Protein AF-A0ABD7M687-F1 (afdb_monomer_lite)

pLDDT: mean 76.23, std 14.74, range [41.5, 94.12]

Radius of gyration: 14.13 Å; chains: 1; bounding box: 30×24×41 Å

Structure (mmCIF, N/CA/C/O backbone):
data_AF-A0ABD7M687-F1
#
_entry.id   AF-A0ABD7M687-F1
#
loop_
_atom_site.group_PDB
_atom_site.id
_atom_site.type_symbol
_atom_site.label_atom_id
_atom_site.label_alt_id
_atom_site.label_comp_id
_atom_site.label_asym_id
_atom_site.label_entity_id
_atom_site.label_seq_id
_atom_site.pdbx_PDB_ins_code
_atom_site.Cartn_x
_atom_site.Cartn_y
_atom_site.Cartn_z
_atom_site.occupancy
_atom_site.B_iso_or_equiv
_atom_site.auth_seq_id
_atom_site.auth_comp_id
_atom_site.auth_asym_id
_atom_site.auth_atom_id
_atom_site.pdbx_PDB_model_num
ATOM 1 N N . MET A 1 1 ? 16.959 -16.238 23.731 1.00 42.12 1 MET A N 1
ATOM 2 C CA . MET A 1 1 ? 16.458 -14.956 23.182 1.00 42.12 1 MET A CA 1
ATOM 3 C C . MET A 1 1 ? 15.209 -15.236 22.360 1.00 42.12 1 MET A C 1
ATOM 5 O O . MET A 1 1 ? 15.318 -15.851 21.306 1.00 42.12 1 MET A O 1
ATOM 9 N N . ALA A 1 2 ? 14.022 -14.882 22.858 1.00 51.41 2 ALA A N 1
ATOM 10 C CA . ALA A 1 2 ? 12.794 -15.030 22.081 1.00 51.41 2 ALA A CA 1
ATOM 11 C C . ALA A 1 2 ? 12.827 -14.036 20.911 1.00 51.41 2 ALA A C 1
ATOM 13 O O . ALA A 1 2 ? 13.061 -12.847 21.117 1.00 51.41 2 ALA A O 1
ATOM 14 N N . ARG A 1 3 ? 12.629 -14.516 19.679 1.00 55.19 3 ARG A N 1
ATOM 15 C CA . ARG A 1 3 ? 12.436 -13.638 18.521 1.00 55.19 3 ARG A CA 1
ATOM 16 C C . ARG A 1 3 ? 11.126 -12.882 18.747 1.00 55.19 3 ARG A C 1
ATOM 18 O O . ARG A 1 3 ? 10.058 -13.474 18.620 1.00 55.19 3 ARG A O 1
ATOM 25 N N . ALA A 1 4 ? 11.201 -11.611 19.132 1.00 61.81 4 ALA A N 1
ATOM 26 C CA . ALA A 1 4 ? 10.026 -10.755 19.233 1.00 61.81 4 ALA A CA 1
ATOM 27 C C . ALA A 1 4 ? 9.482 -10.515 17.816 1.00 61.81 4 ALA A C 1
ATOM 29 O O . ALA A 1 4 ? 10.021 -9.716 17.056 1.00 61.81 4 ALA A O 1
ATOM 30 N N . GLY A 1 5 ? 8.464 -11.283 17.429 1.00 64.81 5 GLY A N 1
ATOM 31 C CA . GLY A 1 5 ? 7.743 -11.107 16.174 1.00 64.81 5 GLY A CA 1
ATOM 32 C C . GLY A 1 5 ? 6.480 -10.288 16.406 1.00 64.81 5 GLY A C 1
ATOM 33 O O . GLY A 1 5 ? 5.694 -10.605 17.297 1.00 64.81 5 GLY A O 1
ATOM 34 N N . VAL A 1 6 ? 6.262 -9.252 15.599 1.00 72.31 6 VAL A N 1
ATOM 35 C CA . VAL A 1 6 ? 5.007 -8.490 15.617 1.00 72.31 6 VAL A CA 1
ATOM 36 C C . VAL A 1 6 ? 4.014 -9.174 14.680 1.00 72.31 6 VAL A C 1
ATOM 38 O O . VAL A 1 6 ? 4.299 -9.363 13.498 1.00 72.31 6 VAL A O 1
ATOM 41 N N . ARG A 1 7 ? 2.836 -9.552 15.193 1.00 78.56 7 ARG A N 1
ATOM 42 C CA . ARG A 1 7 ? 1.730 -10.029 14.351 1.00 78.56 7 ARG A CA 1
ATOM 43 C C . ARG A 1 7 ? 0.973 -8.831 13.796 1.00 78.56 7 ARG A C 1
ATOM 45 O O . ARG A 1 7 ? 0.427 -8.038 14.557 1.00 78.56 7 ARG A O 1
ATOM 52 N N . VAL A 1 8 ? 0.921 -8.733 12.475 1.00 81.12 8 VAL A N 1
ATOM 53 C CA . VAL A 1 8 ? 0.218 -7.664 11.765 1.00 81.12 8 VAL A CA 1
ATOM 54 C C . VAL A 1 8 ? -0.842 -8.302 10.870 1.00 81.12 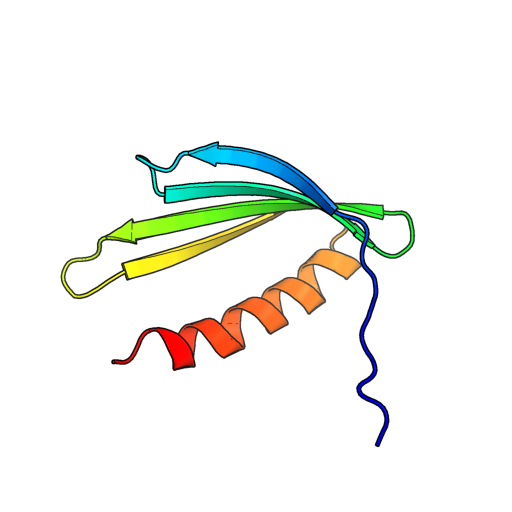8 VAL A C 1
ATOM 56 O O . VAL A 1 8 ? -0.480 -9.038 9.953 1.00 81.12 8 VAL A O 1
ATOM 59 N N . PRO A 1 9 ? -2.143 -8.058 11.110 1.00 87.12 9 PRO A N 1
ATOM 60 C CA . PRO A 1 9 ? -3.184 -8.439 10.168 1.00 87.12 9 PRO A CA 1
ATOM 61 C C . PRO A 1 9 ? -2.958 -7.737 8.832 1.00 87.12 9 PRO A C 1
ATOM 63 O O . PRO A 1 9 ? -2.804 -6.515 8.787 1.00 87.12 9 PRO A O 1
ATOM 66 N N . PHE A 1 10 ? -2.967 -8.496 7.743 1.00 86.06 10 PHE A N 1
ATOM 67 C CA . PHE A 1 10 ? -2.833 -7.950 6.400 1.00 86.06 10 PHE A CA 1
ATOM 68 C C . PHE A 1 10 ? -3.797 -8.629 5.432 1.00 86.06 10 PHE A C 1
ATOM 70 O O . PHE A 1 10 ? -4.243 -9.755 5.654 1.00 86.06 10 PHE A O 1
ATOM 77 N N . ARG A 1 11 ? -4.121 -7.924 4.351 1.00 92.31 11 ARG A N 1
ATOM 78 C CA . ARG A 1 11 ? -4.920 -8.414 3.233 1.00 92.31 11 ARG A CA 1
ATOM 79 C C . ARG A 1 11 ? -4.231 -8.023 1.937 1.00 92.31 11 ARG A C 1
ATOM 81 O O . ARG A 1 11 ? -3.908 -6.856 1.748 1.00 92.31 11 ARG A O 1
ATOM 88 N N . ILE A 1 12 ? -4.037 -8.994 1.054 1.00 92.00 12 ILE A N 1
ATOM 89 C CA . ILE A 1 12 ? -3.579 -8.738 -0.311 1.00 92.00 12 ILE A CA 1
ATOM 90 C C . ILE A 1 12 ? -4.744 -8.102 -1.074 1.00 92.00 12 ILE A C 1
ATOM 92 O O . ILE A 1 12 ? -5.844 -8.654 -1.103 1.00 92.00 12 ILE A O 1
ATOM 96 N N . ASP A 1 13 ? -4.509 -6.921 -1.634 1.00 94.00 13 ASP A N 1
ATOM 97 C CA . ASP A 1 13 ? -5.498 -6.160 -2.394 1.00 94.00 13 ASP A CA 1
ATOM 98 C C . ASP A 1 13 ? -5.427 -6.497 -3.880 1.00 94.00 13 ASP A C 1
ATOM 100 O O . ASP A 1 13 ? -6.453 -6.766 -4.499 1.00 94.00 13 ASP A O 1
ATOM 104 N N . ALA A 1 14 ? -4.218 -6.513 -4.441 1.00 92.62 14 ALA A N 1
ATOM 105 C CA . ALA A 1 14 ? -3.996 -6.800 -5.850 1.00 92.62 14 ALA A CA 1
ATOM 106 C C . ALA A 1 14 ? -2.634 -7.457 -6.082 1.00 92.62 14 ALA A C 1
ATOM 108 O O . ALA A 1 14 ? -1.657 -7.175 -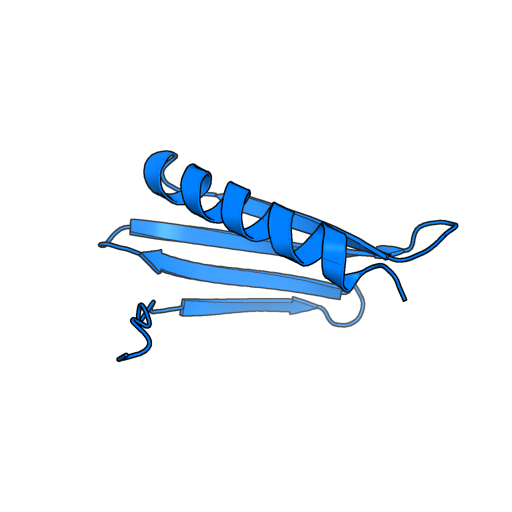5.386 1.00 92.62 14 ALA A O 1
ATOM 109 N N . VAL A 1 15 ? -2.574 -8.318 -7.098 1.00 94.12 15 VAL A N 1
ATOM 110 C CA . VAL A 1 15 ? -1.339 -8.938 -7.585 1.00 94.12 15 VAL A CA 1
ATOM 111 C C . VAL A 1 15 ? -1.365 -8.927 -9.106 1.00 94.12 15 VAL A C 1
ATOM 113 O O . VAL A 1 15 ? -2.158 -9.646 -9.711 1.00 94.12 15 VAL A O 1
ATOM 116 N N . ASP A 1 16 ? -0.469 -8.164 -9.727 1.00 90.69 16 ASP A N 1
ATOM 117 C CA . ASP A 1 16 ? -0.229 -8.226 -11.167 1.00 90.69 16 ASP A CA 1
ATOM 118 C C . ASP A 1 16 ? 1.164 -8.803 -11.421 1.00 90.69 16 ASP A C 1
ATOM 120 O O . ASP A 1 16 ? 2.200 -8.153 -11.271 1.00 90.69 16 ASP A O 1
ATOM 124 N N . ARG A 1 17 ? 1.186 -10.064 -11.851 1.00 87.19 17 ARG A N 1
ATOM 125 C CA . ARG A 1 17 ? 2.432 -10.769 -12.165 1.00 87.19 17 ARG A CA 1
ATOM 126 C C . ARG A 1 17 ? 3.127 -10.230 -13.413 1.00 87.19 17 ARG A C 1
ATOM 128 O O . ARG A 1 17 ? 4.349 -10.311 -13.493 1.00 87.19 17 ARG A O 1
ATOM 135 N N . ARG A 1 18 ? 2.378 -9.708 -14.391 1.00 89.81 18 ARG A N 1
ATOM 136 C CA . ARG A 1 18 ? 2.949 -9.206 -15.651 1.00 89.81 18 ARG A CA 1
ATOM 137 C C . ARG A 1 18 ? 3.628 -7.863 -15.417 1.00 89.81 18 ARG A C 1
ATOM 139 O O . ARG A 1 18 ? 4.755 -7.670 -15.868 1.00 89.81 18 ARG A O 1
ATOM 146 N N . ARG A 1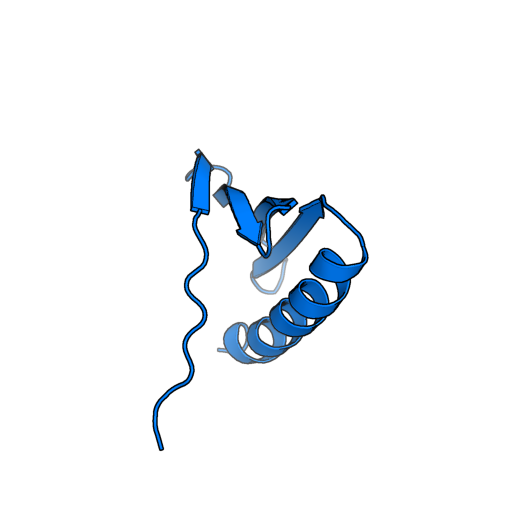 19 ? 2.968 -6.976 -14.668 1.00 86.62 19 ARG A N 1
ATOM 147 C CA . ARG A 1 19 ? 3.516 -5.675 -14.259 1.00 86.62 19 ARG A CA 1
ATOM 148 C C . ARG A 1 19 ? 4.482 -5.769 -13.082 1.00 86.62 19 ARG A C 1
ATOM 150 O O . ARG A 1 19 ? 5.198 -4.809 -12.838 1.00 86.62 19 ARG A O 1
ATOM 157 N N . ARG A 1 20 ? 4.540 -6.924 -12.404 1.00 88.75 20 ARG A N 1
ATOM 158 C CA . ARG A 1 20 ? 5.337 -7.151 -11.185 1.00 88.75 20 ARG A CA 1
ATOM 159 C C . ARG A 1 20 ? 4.986 -6.107 -10.133 1.00 88.75 20 ARG A C 1
ATOM 161 O O . ARG A 1 20 ? 5.861 -5.436 -9.590 1.00 88.75 20 ARG A O 1
ATOM 168 N N . THR A 1 21 ? 3.686 -5.953 -9.911 1.00 88.38 21 THR A N 1
ATOM 169 C CA . THR A 1 21 ? 3.146 -5.048 -8.907 1.00 88.38 21 THR A CA 1
ATOM 170 C C . THR A 1 21 ? 2.270 -5.802 -7.923 1.00 88.38 21 THR A C 1
ATOM 172 O O . THR A 1 21 ? 1.581 -6.771 -8.260 1.00 88.38 21 THR A O 1
ATOM 175 N N . TRP A 1 22 ? 2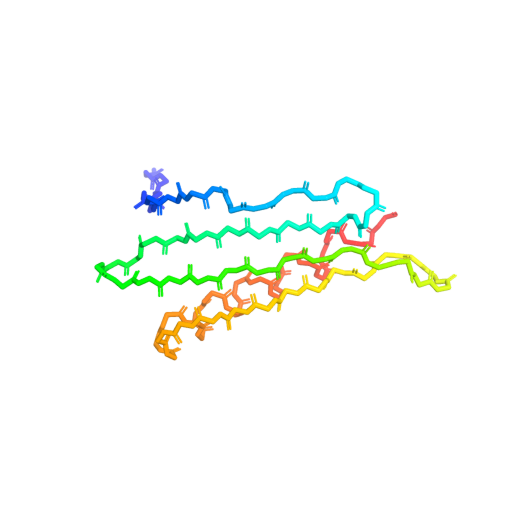.308 -5.349 -6.679 1.00 92.44 22 TRP A N 1
ATOM 176 C CA . TRP A 1 22 ? 1.553 -5.913 -5.574 1.00 92.44 22 TRP A CA 1
ATOM 177 C C . TRP A 1 22 ? 1.002 -4.779 -4.734 1.00 92.44 22 TRP A C 1
ATOM 179 O O . TRP A 1 22 ? 1.727 -3.845 -4.407 1.00 92.44 22 TRP A O 1
ATOM 189 N N . ALA A 1 23 ? -0.260 -4.887 -4.349 1.00 90.31 23 ALA A N 1
ATOM 190 C CA . ALA A 1 23 ? -0.869 -3.990 -3.387 1.00 90.31 23 ALA A CA 1
ATOM 191 C C . ALA A 1 23 ? -1.398 -4.802 -2.211 1.00 90.31 23 ALA A C 1
ATOM 193 O O . ALA A 1 23 ? -2.003 -5.865 -2.394 1.00 90.31 23 ALA A O 1
ATOM 194 N N . TRP A 1 24 ? -1.184 -4.310 -0.998 1.00 92.69 24 TRP A N 1
ATOM 195 C CA . TRP A 1 24 ? -1.762 -4.903 0.198 1.00 92.69 24 TRP A CA 1
ATOM 196 C C . TRP A 1 24 ? -2.043 -3.858 1.268 1.00 92.69 24 TRP A C 1
ATOM 198 O O . TRP A 1 24 ? -1.383 -2.827 1.385 1.00 92.69 24 TRP A O 1
ATOM 208 N N . THR A 1 25 ? -3.017 -4.176 2.106 1.00 90.00 25 THR A N 1
ATOM 209 C CA . THR A 1 25 ? -3.404 -3.378 3.257 1.00 90.00 25 THR A CA 1
ATOM 210 C C . THR A 1 25 ? -2.974 -4.114 4.517 1.00 90.00 25 THR A C 1
ATOM 212 O O . THR A 1 25 ? -3.369 -5.258 4.734 1.00 90.00 25 THR A O 1
ATOM 215 N N . ALA A 1 26 ? -2.237 -3.447 5.395 1.00 88.12 26 ALA A N 1
ATOM 216 C CA . ALA A 1 26 ? -1.924 -3.913 6.739 1.00 88.12 26 ALA A CA 1
ATOM 217 C C . ALA A 1 26 ? -2.697 -3.100 7.790 1.00 88.12 26 ALA A C 1
ATOM 219 O O . ALA A 1 26 ? -3.025 -1.931 7.578 1.00 88.12 26 ALA A O 1
ATOM 220 N N . ARG A 1 27 ? -2.991 -3.709 8.941 1.00 85.31 27 ARG A N 1
ATOM 221 C CA . ARG A 1 27 ? -3.525 -3.010 10.115 1.00 85.31 27 ARG A CA 1
ATOM 222 C C . ARG A 1 27 ? -2.510 -3.044 11.244 1.00 85.31 27 ARG A C 1
ATOM 224 O O . ARG A 1 27 ? -2.225 -4.106 11.784 1.00 85.31 27 ARG A O 1
ATOM 231 N N . VAL A 1 28 ? -1.991 -1.883 11.620 1.00 80.06 28 VAL A N 1
ATOM 232 C CA . VAL A 1 28 ? -0.987 -1.747 12.682 1.00 80.06 28 VAL A CA 1
ATOM 233 C C . VAL A 1 28 ? -1.550 -0.819 13.745 1.00 80.06 28 VAL A C 1
ATOM 235 O O . VAL A 1 28 ? -1.965 0.291 13.427 1.00 80.06 28 VAL A O 1
ATOM 238 N N . ALA A 1 29 ? -1.599 -1.288 14.995 1.00 78.50 29 ALA A N 1
ATOM 239 C CA . ALA A 1 29 ? -2.109 -0.513 16.131 1.00 78.50 29 ALA A CA 1
ATOM 240 C C . ALA A 1 29 ? -3.485 0.148 15.866 1.00 78.50 29 ALA A C 1
ATOM 242 O O . ALA A 1 29 ? -3.712 1.302 16.208 1.00 78.50 29 ALA A O 1
ATOM 243 N N . GLY A 1 30 ? -4.399 -0.574 15.203 1.00 81.56 30 GLY A N 1
ATOM 244 C CA . GLY A 1 30 ? -5.750 -0.092 14.880 1.00 81.56 30 GLY A CA 1
ATOM 245 C C . GLY A 1 30 ? -5.854 0.785 13.626 1.00 81.56 30 GLY A C 1
ATOM 246 O O . GLY A 1 30 ? -6.955 0.979 13.116 1.00 81.56 30 GLY A O 1
ATOM 247 N N . ALA A 1 31 ? -4.738 1.246 13.065 1.00 84.44 31 ALA A N 1
ATOM 248 C CA . ALA A 1 31 ? -4.735 2.054 11.853 1.00 84.44 31 ALA A CA 1
ATOM 249 C C . ALA A 1 31 ? -4.506 1.221 10.589 1.00 84.44 31 ALA A C 1
ATOM 251 O O . ALA A 1 31 ? -3.827 0.191 10.601 1.00 84.44 31 ALA A O 1
ATOM 252 N N . ARG A 1 32 ? -5.062 1.703 9.474 1.00 86.50 32 ARG A N 1
ATOM 253 C CA . ARG A 1 32 ? -4.877 1.128 8.140 1.00 86.50 32 ARG A CA 1
ATOM 254 C C . ARG A 1 32 ? -3.620 1.705 7.488 1.00 86.50 32 ARG A C 1
ATOM 256 O O . ARG A 1 32 ? -3.453 2.920 7.439 1.00 86.50 32 ARG A O 1
ATOM 263 N N . LEU A 1 33 ? -2.787 0.825 6.948 1.00 87.00 33 LEU A N 1
ATOM 264 C CA . LEU A 1 33 ? -1.639 1.154 6.114 1.00 87.00 33 LEU A CA 1
ATOM 265 C C . LEU A 1 33 ? -1.828 0.465 4.763 1.00 87.00 33 LEU A C 1
ATOM 267 O O . LEU A 1 33 ? -1.990 -0.753 4.720 1.00 87.00 33 LEU A O 1
ATOM 271 N N . SER A 1 34 ? -1.825 1.230 3.681 1.00 88.75 34 SER A N 1
ATOM 272 C CA . SER A 1 34 ? -1.828 0.705 2.316 1.00 88.75 34 SER A CA 1
ATOM 273 C C . SER A 1 34 ? -0.408 0.727 1.768 1.00 88.75 34 SER A C 1
ATOM 275 O O . SER A 1 34 ? 0.329 1.694 1.974 1.00 88.75 34 SER A O 1
ATOM 277 N N . LEU A 1 35 ? -0.024 -0.356 1.106 1.00 89.88 35 LEU A N 1
ATOM 278 C CA . LEU A 1 35 ? 1.297 -0.551 0.538 1.00 89.88 35 LEU A CA 1
ATOM 279 C C . LEU A 1 35 ? 1.148 -0.960 -0.919 1.00 89.88 35 LEU A C 1
ATOM 281 O O . LEU A 1 35 ? 0.397 -1.885 -1.225 1.00 89.88 35 LEU A O 1
ATOM 285 N N . GLU A 1 36 ? 1.902 -0.304 -1.789 1.00 89.69 36 GLU A N 1
ATOM 286 C CA . GLU A 1 36 ? 2.036 -0.667 -3.195 1.00 89.69 36 GLU A CA 1
ATOM 287 C C . GLU A 1 36 ? 3.511 -0.890 -3.501 1.00 89.69 36 GLU A C 1
ATOM 289 O O .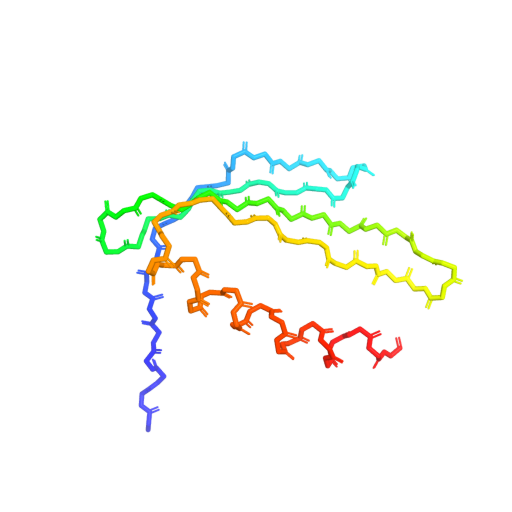 GLU A 1 36 ? 4.352 -0.034 -3.230 1.00 89.69 36 GLU A O 1
ATOM 294 N N . HIS A 1 37 ? 3.825 -2.059 -4.037 1.00 88.19 37 HIS A N 1
ATOM 295 C CA . HIS A 1 37 ? 5.170 -2.482 -4.377 1.00 88.19 37 HIS A CA 1
ATOM 296 C C . HIS A 1 37 ? 5.262 -2.737 -5.875 1.00 88.19 37 HIS A C 1
ATOM 298 O O . HIS A 1 37 ? 4.403 -3.420 -6.436 1.00 88.19 37 HIS A O 1
ATOM 304 N N . ASP A 1 38 ? 6.321 -2.243 -6.506 1.00 87.38 38 ASP A N 1
ATOM 305 C CA . ASP A 1 38 ? 6.625 -2.499 -7.908 1.00 87.38 38 ASP A CA 1
ATOM 306 C C . ASP A 1 38 ? 8.077 -2.941 -8.091 1.00 87.38 38 ASP A C 1
ATOM 308 O O . ASP A 1 38 ? 8.976 -2.565 -7.333 1.00 87.38 38 ASP A O 1
ATOM 312 N N . LEU A 1 39 ? 8.298 -3.754 -9.121 1.00 86.69 39 LEU A N 1
ATOM 313 C CA . LEU A 1 39 ? 9.632 -4.091 -9.597 1.00 86.69 39 LEU A CA 1
ATOM 314 C C . LEU A 1 39 ? 9.780 -3.657 -11.052 1.00 86.69 39 LEU A C 1
ATOM 316 O O . LEU A 1 39 ? 9.247 -4.287 -11.968 1.00 86.69 39 LEU A O 1
ATOM 320 N N . SER A 1 40 ? 10.568 -2.608 -11.264 1.00 84.75 40 SER A N 1
ATOM 321 C CA . SER A 1 40 ? 10.901 -2.077 -12.584 1.00 84.75 40 SER A CA 1
ATOM 322 C C . SER A 1 40 ? 12.289 -2.545 -13.026 1.00 84.75 40 SER A C 1
ATOM 324 O O . SER A 1 40 ? 13.229 -2.610 -12.235 1.00 84.75 40 SER A O 1
ATOM 326 N N . ARG A 1 41 ? 12.439 -2.904 -14.307 1.00 84.56 41 ARG A N 1
ATOM 327 C CA . ARG A 1 41 ? 13.765 -3.167 -14.891 1.00 84.56 41 ARG A CA 1
ATOM 328 C C . ARG A 1 41 ? 14.517 -1.852 -15.073 1.00 84.56 41 ARG A C 1
ATOM 330 O O . ARG A 1 41 ? 13.917 -0.855 -15.463 1.00 84.56 41 ARG A O 1
ATOM 337 N N . THR A 1 42 ? 15.819 -1.883 -14.835 1.00 84.62 42 THR A N 1
ATOM 338 C CA . THR A 1 42 ? 16.753 -0.798 -15.147 1.00 84.62 42 THR A CA 1
ATOM 339 C C . THR A 1 42 ? 17.898 -1.349 -15.992 1.00 84.62 42 THR A C 1
ATOM 341 O O . THR A 1 42 ? 18.100 -2.564 -16.033 1.00 84.62 42 THR A O 1
ATOM 344 N N . ASP A 1 43 ? 18.664 -0.475 -16.649 1.00 82.06 43 ASP A N 1
ATOM 345 C CA . ASP A 1 43 ? 19.745 -0.876 -17.568 1.00 82.06 43 ASP A CA 1
ATOM 346 C C . ASP A 1 43 ? 20.816 -1.768 -16.912 1.00 82.06 43 ASP A C 1
ATOM 348 O O . ASP A 1 43 ? 21.479 -2.546 -17.591 1.00 82.06 43 ASP A O 1
ATOM 352 N N . GLY A 1 44 ? 20.949 -1.703 -15.582 1.00 82.12 44 GLY A N 1
ATOM 353 C CA . GLY A 1 44 ? 21.898 -2.494 -14.795 1.00 82.12 44 GLY A CA 1
ATOM 354 C C . GLY A 1 44 ? 21.267 -3.398 -13.735 1.00 82.12 44 GLY A C 1
ATOM 355 O O . GLY A 1 44 ? 21.983 -3.851 -12.846 1.00 82.12 44 GLY A O 1
ATOM 356 N N . GLY A 1 45 ? 19.947 -3.634 -13.754 1.00 82.19 45 GLY A N 1
ATOM 357 C CA . GLY A 1 45 ? 19.317 -4.488 -12.743 1.00 82.19 45 GLY A CA 1
ATOM 358 C C . GLY A 1 45 ? 17.804 -4.337 -12.588 1.00 82.19 45 GLY A C 1
ATOM 359 O O . GLY A 1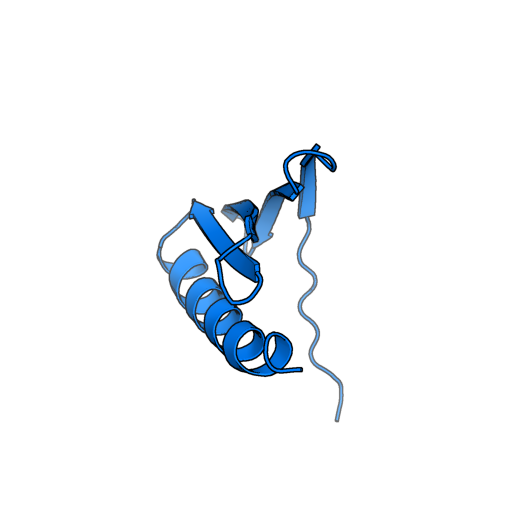 45 ? 17.047 -4.211 -13.552 1.00 82.19 45 GLY A O 1
ATOM 360 N N . THR A 1 46 ? 17.343 -4.434 -11.341 1.00 81.19 46 THR A N 1
ATOM 361 C CA . THR A 1 46 ? 15.928 -4.295 -10.972 1.00 81.19 46 THR A CA 1
ATOM 362 C C . THR A 1 46 ? 15.796 -3.266 -9.860 1.00 81.19 46 THR A C 1
ATOM 364 O O . THR A 1 46 ? 16.461 -3.365 -8.830 1.00 81.19 46 THR A O 1
ATOM 367 N N . ARG A 1 47 ? 14.921 -2.282 -10.059 1.00 82.88 47 ARG A N 1
ATOM 368 C CA . ARG A 1 47 ? 14.536 -1.293 -9.057 1.00 82.88 47 ARG A CA 1
ATOM 369 C C . ARG A 1 47 ? 13.285 -1.771 -8.333 1.00 82.88 47 ARG A C 1
ATOM 371 O O . ARG A 1 47 ? 12.273 -2.064 -8.959 1.00 82.88 47 ARG A O 1
ATOM 378 N N . ALA A 1 48 ? 13.371 -1.810 -7.010 1.00 82.44 48 ALA A N 1
ATOM 379 C CA . ALA A 1 48 ? 12.247 -2.040 -6.115 1.00 82.44 48 ALA A CA 1
ATOM 380 C C . ALA A 1 48 ? 11.645 -0.698 -5.683 1.00 82.44 48 ALA A C 1
ATOM 382 O O . ALA A 1 48 ? 12.308 0.088 -5.003 1.00 82.44 48 ALA A O 1
ATOM 383 N N . GLY A 1 49 ? 10.409 -0.429 -6.099 1.00 83.06 49 GLY A N 1
ATOM 384 C CA . GLY A 1 49 ? 9.619 0.714 -5.655 1.00 83.06 49 GLY A CA 1
ATOM 385 C C . GLY A 1 49 ? 8.659 0.315 -4.540 1.00 83.06 49 GLY A C 1
ATOM 386 O O . GLY A 1 49 ? 8.151 -0.803 -4.504 1.00 83.06 49 GLY A O 1
ATOM 387 N N . LEU A 1 50 ? 8.452 1.207 -3.575 1.00 84.69 50 LEU A N 1
ATOM 388 C CA . LEU A 1 50 ? 7.487 1.005 -2.503 1.00 84.69 50 LEU A CA 1
ATOM 389 C C . LEU A 1 50 ? 6.814 2.333 -2.171 1.00 84.69 50 LEU A C 1
ATOM 391 O O . LEU A 1 50 ? 7.477 3.286 -1.757 1.00 84.69 50 LEU A O 1
ATOM 395 N N . THR A 1 51 ? 5.496 2.350 -2.297 1.00 85.81 51 THR A N 1
ATOM 396 C CA . THR A 1 51 ? 4.630 3.457 -1.909 1.00 85.81 51 THR A CA 1
ATOM 397 C C . THR A 1 51 ? 3.857 3.057 -0.662 1.00 85.81 51 THR A C 1
ATOM 399 O O . THR A 1 51 ? 3.263 1.982 -0.595 1.00 85.81 51 THR A O 1
ATOM 402 N N . LEU A 1 52 ? 3.885 3.923 0.348 1.00 84.94 52 LEU A N 1
ATOM 403 C CA . LEU A 1 52 ? 3.227 3.724 1.636 1.00 84.94 52 LEU A CA 1
ATOM 404 C C . LEU A 1 52 ? 2.216 4.842 1.851 1.00 84.94 52 LEU A C 1
ATOM 406 O O . LEU A 1 52 ? 2.571 6.019 1.806 1.00 84.94 52 LEU A O 1
ATOM 410 N N . THR A 1 53 ? 0.970 4.483 2.138 1.00 85.69 53 THR A N 1
ATOM 411 C CA . THR A 1 53 ? -0.099 5.444 2.418 1.00 85.69 53 THR A CA 1
ATOM 412 C C . THR A 1 53 ? -0.765 5.095 3.739 1.00 85.69 53 THR A C 1
ATOM 414 O O . THR A 1 53 ? -1.299 4.002 3.919 1.00 85.69 53 THR A O 1
ATOM 417 N N . GLY A 1 54 ? -0.734 6.025 4.687 1.00 83.19 54 GLY A N 1
ATOM 418 C CA . GLY A 1 54 ? -1.304 5.841 6.017 1.00 83.19 54 GLY A CA 1
ATOM 419 C C . GLY A 1 54 ? -0.835 6.930 6.980 1.00 83.19 54 GLY A C 1
ATOM 420 O O . GLY A 1 54 ? -0.198 7.896 6.552 1.00 83.19 54 GLY A O 1
ATOM 421 N N . PRO A 1 55 ? -1.126 6.790 8.284 1.00 79.75 55 PRO A N 1
ATOM 422 C CA . PRO A 1 55 ? -0.673 7.747 9.285 1.00 79.75 55 PRO A CA 1
ATOM 423 C C . PRO A 1 55 ? 0.853 7.882 9.277 1.00 79.75 55 PRO A C 1
ATOM 425 O O . PRO A 1 55 ? 1.567 6.878 9.334 1.00 79.75 55 PRO A O 1
ATOM 428 N N . ALA A 1 56 ? 1.355 9.120 9.253 1.00 68.06 56 ALA A N 1
ATOM 429 C CA . ALA A 1 56 ? 2.787 9.415 9.131 1.00 68.06 56 ALA A CA 1
ATOM 430 C C . ALA A 1 56 ? 3.648 8.698 10.191 1.00 68.06 56 ALA A C 1
ATOM 432 O O . ALA A 1 56 ? 4.734 8.212 9.879 1.00 68.06 56 ALA A O 1
ATOM 433 N N . LEU A 1 57 ? 3.122 8.548 11.413 1.00 66.69 57 LEU A N 1
ATOM 434 C CA . LEU A 1 57 ? 3.781 7.859 12.529 1.00 66.69 57 LEU A CA 1
ATOM 435 C C . LEU A 1 57 ? 4.031 6.360 12.267 1.00 66.69 57 LEU A C 1
ATOM 437 O O . LEU A 1 57 ? 4.941 5.779 12.847 1.00 66.69 57 LEU A O 1
ATOM 441 N N . LEU A 1 58 ? 3.233 5.731 11.399 1.00 67.06 58 LEU A N 1
ATOM 442 C CA . LEU A 1 58 ? 3.389 4.328 10.995 1.00 67.06 58 LEU A CA 1
ATOM 443 C C . LEU A 1 58 ? 4.197 4.191 9.703 1.00 67.06 58 LEU A C 1
ATOM 445 O O . LEU A 1 58 ? 4.966 3.243 9.549 1.00 67.06 58 LEU A O 1
ATOM 449 N N . VAL A 1 59 ? 4.052 5.155 8.791 1.00 65.19 59 VAL A N 1
ATOM 450 C CA . VAL A 1 59 ? 4.787 5.194 7.521 1.00 65.19 59 VAL A CA 1
ATOM 451 C C . VAL A 1 59 ? 6.284 5.413 7.754 1.00 65.19 59 VAL A C 1
ATOM 453 O O . VAL A 1 59 ? 7.095 4.708 7.160 1.00 65.19 59 VAL A O 1
ATOM 456 N N . ALA A 1 60 ? 6.666 6.336 8.643 1.00 61.78 60 ALA A N 1
ATOM 457 C CA . ALA A 1 60 ? 8.064 6.680 8.906 1.00 61.78 60 ALA A CA 1
ATOM 458 C C . ALA A 1 60 ? 8.935 5.490 9.376 1.00 61.78 60 ALA A C 1
ATOM 460 O O . ALA A 1 60 ? 9.967 5.238 8.746 1.00 61.78 60 ALA A O 1
ATOM 461 N N . PRO A 1 61 ? 8.551 4.708 10.407 1.00 65.00 61 PRO A N 1
ATOM 462 C CA . PRO A 1 61 ? 9.357 3.568 10.843 1.00 65.00 61 PRO A CA 1
ATOM 463 C C . PRO A 1 61 ? 9.410 2.446 9.796 1.00 65.00 61 PRO A C 1
ATOM 465 O O . PRO A 1 61 ? 10.464 1.836 9.609 1.00 65.00 61 PRO A O 1
ATOM 468 N N . TYR A 1 62 ? 8.316 2.197 9.066 1.00 65.44 62 TYR A N 1
ATOM 469 C CA . TYR A 1 62 ? 8.296 1.167 8.024 1.00 65.44 62 TYR A CA 1
ATOM 470 C C . TYR A 1 62 ? 9.152 1.559 6.808 1.00 65.44 62 TYR A C 1
ATOM 472 O O . TYR A 1 62 ? 9.907 0.732 6.299 1.00 65.44 62 TYR A O 1
ATOM 480 N N . ALA A 1 63 ? 9.124 2.833 6.398 1.00 60.72 63 ALA A N 1
ATOM 481 C CA . ALA A 1 63 ? 9.937 3.351 5.295 1.00 60.72 63 ALA A CA 1
ATOM 482 C C . ALA A 1 63 ? 11.449 3.193 5.553 1.00 60.72 63 ALA A C 1
ATOM 484 O O . ALA A 1 63 ? 12.202 2.812 4.650 1.00 60.72 63 ALA A O 1
ATOM 485 N N . VAL A 1 64 ? 11.898 3.422 6.793 1.00 59.41 64 VAL A N 1
ATOM 486 C CA . VAL A 1 64 ? 13.295 3.195 7.205 1.00 59.41 64 VAL A CA 1
ATOM 487 C C . VAL A 1 64 ? 13.649 1.708 7.121 1.00 59.41 64 VAL A C 1
ATOM 489 O O . VAL A 1 64 ? 14.675 1.349 6.539 1.00 59.41 64 VAL A O 1
ATOM 492 N N . PHE A 1 65 ? 12.765 0.838 7.617 1.00 59.62 65 PHE A N 1
ATOM 493 C CA . PHE A 1 65 ? 12.950 -0.613 7.565 1.00 59.62 65 PHE A CA 1
ATOM 494 C C . PHE A 1 65 ? 12.990 -1.175 6.144 1.00 59.62 65 PHE A C 1
ATOM 496 O O . PHE A 1 65 ? 13.671 -2.165 5.909 1.00 59.62 65 PHE A O 1
ATOM 503 N N . THR A 1 66 ? 12.306 -0.555 5.185 1.00 59.28 66 THR A N 1
ATOM 504 C CA . THR A 1 66 ? 12.292 -1.030 3.793 1.00 59.28 66 THR A CA 1
ATOM 505 C C . THR A 1 66 ? 13.522 -0.610 2.997 1.00 59.28 66 THR A C 1
ATOM 507 O O . THR A 1 66 ? 13.926 -1.321 2.084 1.00 59.28 66 THR A O 1
ATOM 510 N N . ARG A 1 67 ? 14.182 0.499 3.356 1.00 58.66 67 ARG A N 1
ATOM 511 C CA . ARG A 1 67 ? 15.394 0.962 2.655 1.00 58.66 67 ARG A CA 1
ATOM 512 C C . ARG A 1 67 ? 16.624 0.102 2.953 1.00 58.66 67 ARG A C 1
ATOM 514 O O . ARG A 1 67 ? 17.487 -0.053 2.094 1.00 58.66 67 ARG A O 1
ATOM 521 N N . TRP A 1 68 ? 16.706 -0.459 4.157 1.00 51.62 68 TRP A N 1
ATOM 522 C CA . TRP A 1 68 ? 17.915 -1.128 4.648 1.00 51.62 68 TRP A CA 1
ATOM 523 C C . TRP A 1 68 ? 18.185 -2.512 4.017 1.00 51.62 68 TRP A C 1
ATOM 525 O O . TRP A 1 68 ? 19.317 -2.766 3.601 1.00 51.62 68 TRP A O 1
ATOM 535 N N . PRO A 1 69 ? 17.185 -3.402 3.863 1.00 54.09 69 PRO A N 1
ATOM 536 C CA . PRO A 1 69 ? 17.376 -4.702 3.221 1.00 54.09 69 PRO A CA 1
ATOM 537 C C . PRO A 1 69 ? 17.536 -4.598 1.700 1.00 54.09 69 PRO A C 1
ATOM 539 O O . PRO A 1 69 ? 18.294 -5.370 1.118 1.00 54.09 69 PRO A O 1
ATOM 542 N N . LEU A 1 70 ? 16.870 -3.632 1.051 1.00 53.44 70 LEU A N 1
ATOM 543 C CA . LEU A 1 70 ? 16.901 -3.483 -0.411 1.00 53.44 70 LEU A CA 1
ATOM 544 C C . LEU A 1 70 ? 18.300 -3.132 -0.937 1.00 53.44 70 LEU A C 1
ATOM 546 O O . LEU A 1 70 ? 18.704 -3.652 -1.973 1.00 53.44 70 LEU A O 1
ATOM 550 N N . HIS A 1 71 ? 19.084 -2.347 -0.191 1.00 53.03 71 HIS A N 1
ATOM 551 C CA . HIS A 1 71 ? 20.477 -2.060 -0.555 1.00 53.03 71 HIS A CA 1
ATOM 552 C C . HIS A 1 71 ? 21.409 -3.276 -0.463 1.00 53.03 71 HIS A C 1
ATOM 554 O O . HIS A 1 71 ? 22.456 -3.282 -1.104 1.00 53.03 71 HIS A O 1
ATOM 560 N N . ARG A 1 72 ? 21.058 -4.298 0.329 1.00 52.16 72 ARG A N 1
ATOM 561 C CA . ARG A 1 72 ? 21.901 -5.487 0.535 1.00 52.16 72 ARG A CA 1
ATOM 562 C C . ARG A 1 72 ? 21.460 -6.714 -0.259 1.00 52.16 72 ARG A C 1
ATOM 564 O O . ARG A 1 72 ? 22.275 -7.604 -0.460 1.00 52.16 72 ARG A O 1
ATOM 571 N N . LEU A 1 73 ? 20.207 -6.766 -0.709 1.00 49.81 73 LEU A N 1
ATOM 572 C CA . LEU A 1 73 ? 19.641 -7.917 -1.424 1.00 49.81 73 LEU A CA 1
ATOM 573 C C . LEU A 1 73 ? 19.706 -7.807 -2.956 1.00 49.81 73 LEU A C 1
ATOM 575 O O . LEU A 1 73 ? 19.519 -8.816 -3.626 1.00 49.81 73 LEU A O 1
ATOM 579 N N . LEU A 1 74 ? 19.971 -6.619 -3.509 1.00 53.41 74 LEU A N 1
ATOM 580 C CA . LEU A 1 74 ? 20.019 -6.385 -4.962 1.00 53.41 74 LEU A CA 1
ATOM 581 C C . LEU A 1 74 ? 21.437 -6.420 -5.557 1.00 53.41 74 LEU A C 1
ATOM 583 O O . LEU A 1 74 ? 21.594 -6.216 -6.756 1.00 53.41 74 LEU A O 1
ATOM 587 N N . VAL A 1 75 ? 22.460 -6.688 -4.740 1.00 48.81 75 VAL A N 1
ATOM 588 C CA . VAL A 1 75 ? 23.827 -6.927 -5.219 1.00 48.81 75 VAL A CA 1
ATOM 589 C C . VAL A 1 75 ? 24.103 -8.426 -5.166 1.00 48.81 75 VAL A C 1
ATOM 591 O O . VAL A 1 75 ? 24.673 -8.927 -4.195 1.00 48.81 75 VAL A O 1
ATOM 594 N N . ARG A 1 76 ? 23.680 -9.148 -6.204 1.00 41.50 76 ARG A N 1
ATOM 595 C CA . ARG A 1 76 ? 24.425 -10.314 -6.676 1.00 41.50 76 ARG A CA 1
ATOM 596 C C . ARG A 1 76 ? 24.166 -10.585 -8.146 1.00 41.50 76 ARG A C 1
ATOM 598 O O . ARG A 1 76 ? 22.979 -10.590 -8.533 1.00 41.50 76 ARG A O 1
#

Foldseek 3Di:
DDPPDDDKDKDWDDDDPVQQKTWMWIADPNWIKIKIWGWDDDPVFIDIDIDIDTDPVVCVVVVVVVVVVVVVVGPD

Organism: Micrococcus luteus (NCBI:txid1270)

Sequence (76 aa):
MARAGVRVPFRIDAVDRRRRTWAWTARVAGARLSLEHDLSRTDGGTRAGLTLTGPALLVAPYAVFTRWPLHRLLVR

Secondary structure (DSSP, 8-state):
----PPP--EEEEEEETTTTEEEEEEEETTEEEEEEEEEEEETTEEEEEEEEES-HHHHHHHHHHHHHHHHHHS--